Protein AF-A0A1V8RS82-F1 (afdb_monomer_lite)

Secondary structure (DSSP, 8-state):
--HHHHHHHHHHHT--HHHHHHHHTS-HHHHHHHHHTSSPPPHHHHHHHHHHHHHHHHS-------PPP--------------------PPP--------SS---PPP------------------------

Organism: NCBI:txid1873176

Foldseek 3Di:
DALVVVVVLCVLVVHDLVRLCVVVVHDSVVSVCCNVVVDPDDPVSVVVSVVVSVVSVVDDDPPPPDPDPDDCPPPPPPDDDPPPDPPPPDDDDPDDPDDDPDDDDDDDDDDDDDDDDDDDDDDDDDDDDDDD

pLDDT: mean 71.81, std 22.38, range [37.59, 97.56]

Sequence (132 aa):
MIPGRLRECLKILRWSATDLAEQLGCPEIDVTAWLDGRTRAPIAITAWLEALVKAHRALPPPSLSKPEPARDIRPIKLTDVDIATPAIRRPGLDSITAQFPYPHRAPNAAGARPTLIPGQRKGASSHATHPL

Radius of gyration: 33.46 Å; chains: 1; bounding box: 60×75×85 Å

Structure (mmCIF, N/CA/C/O backbone):
data_AF-A0A1V8RS82-F1
#
_entry.id   AF-A0A1V8RS82-F1
#
loop_
_atom_site.group_PDB
_atom_site.id
_atom_site.type_symbol
_atom_site.label_atom_id
_atom_site.label_alt_id
_atom_site.label_comp_id
_atom_site.label_asym_id
_atom_site.label_entity_id
_atom_site.label_seq_id
_atom_site.pdbx_PDB_ins_code
_atom_site.Cartn_x
_atom_site.Cartn_y
_atom_site.Cartn_z
_atom_site.occupancy
_atom_site.B_iso_or_equiv
_atom_site.auth_seq_id
_atom_site.auth_comp_id
_atom_site.auth_asym_id
_atom_site.auth_atom_id
_atom_site.pdbx_PDB_model_num
ATOM 1 N N . MET A 1 1 ? -4.316 -9.557 -2.650 1.00 86.56 1 MET A N 1
ATOM 2 C CA . MET A 1 1 ? -2.934 -9.613 -2.138 1.00 86.56 1 MET A CA 1
ATOM 3 C C . MET A 1 1 ? -2.947 -10.066 -0.679 1.00 86.56 1 MET A C 1
ATOM 5 O O . MET A 1 1 ? -3.897 -9.726 0.016 1.00 86.56 1 MET A O 1
ATOM 9 N N . ILE A 1 2 ? -1.960 -10.856 -0.237 1.00 92.25 2 ILE A N 1
ATOM 10 C CA . ILE A 1 2 ? -1.822 -11.283 1.171 1.00 92.25 2 ILE A CA 1
ATOM 11 C C . ILE A 1 2 ? -1.142 -10.191 2.024 1.00 92.25 2 ILE A C 1
ATOM 13 O O . ILE A 1 2 ? -0.356 -9.415 1.473 1.00 92.25 2 ILE A O 1
ATOM 17 N N . PRO A 1 3 ? -1.360 -10.148 3.353 1.00 93.69 3 PRO A N 1
ATOM 18 C CA . PRO A 1 3 ? -0.795 -9.114 4.234 1.00 93.69 3 PRO A CA 1
ATOM 19 C C . PRO A 1 3 ? 0.736 -9.039 4.186 1.00 93.69 3 PRO A C 1
ATOM 21 O O . PRO A 1 3 ? 1.318 -7.958 4.157 1.00 93.69 3 PRO A O 1
ATOM 24 N N . GLY A 1 4 ? 1.407 -10.193 4.092 1.00 94.75 4 GLY A N 1
ATOM 25 C CA . GLY A 1 4 ? 2.865 -10.255 3.953 1.00 94.75 4 GLY A CA 1
ATOM 26 C C . GLY A 1 4 ? 3.382 -9.509 2.722 1.00 94.75 4 GLY A C 1
ATOM 27 O O . GLY A 1 4 ? 4.349 -8.758 2.821 1.00 94.75 4 GLY A O 1
ATOM 28 N N . ARG A 1 5 ? 2.686 -9.647 1.590 1.00 95.38 5 ARG A N 1
ATOM 29 C CA . ARG A 1 5 ? 3.031 -8.966 0.341 1.00 95.38 5 ARG A CA 1
ATOM 30 C C . ARG A 1 5 ? 2.730 -7.469 0.405 1.00 95.38 5 ARG A C 1
ATOM 32 O O . ARG A 1 5 ? 3.529 -6.678 -0.080 1.00 95.38 5 ARG A O 1
ATOM 39 N N . LEU A 1 6 ? 1.636 -7.077 1.059 1.00 94.88 6 LEU A N 1
ATOM 40 C CA . LEU A 1 6 ? 1.313 -5.666 1.297 1.00 94.88 6 LEU A CA 1
ATOM 41 C C . LEU A 1 6 ? 2.433 -4.964 2.083 1.00 94.88 6 LEU A C 1
ATOM 43 O O . LEU A 1 6 ? 2.908 -3.908 1.672 1.00 94.88 6 LEU A O 1
ATOM 47 N N . ARG A 1 7 ? 2.918 -5.596 3.160 1.00 96.38 7 ARG A N 1
ATOM 48 C CA . ARG A 1 7 ? 4.052 -5.088 3.951 1.00 96.38 7 ARG A CA 1
ATOM 49 C C . ARG A 1 7 ? 5.332 -4.976 3.125 1.00 96.38 7 ARG A C 1
ATOM 51 O O . ARG A 1 7 ? 6.086 -4.025 3.292 1.00 96.38 7 ARG A O 1
ATOM 58 N N . GLU A 1 8 ? 5.593 -5.931 2.237 1.00 96.94 8 GLU A N 1
ATOM 59 C CA . GLU A 1 8 ? 6.743 -5.878 1.329 1.00 96.94 8 GLU A CA 1
ATOM 60 C C . GLU A 1 8 ? 6.649 -4.695 0.353 1.00 96.94 8 GLU A C 1
ATOM 62 O O . GLU A 1 8 ? 7.627 -3.970 0.181 1.00 96.94 8 GLU A O 1
ATOM 67 N N . CYS A 1 9 ? 5.472 -4.453 -0.234 1.00 96.25 9 CYS A N 1
ATOM 68 C CA . CYS A 1 9 ? 5.239 -3.301 -1.104 1.00 96.25 9 CYS A CA 1
ATOM 69 C C . CYS A 1 9 ? 5.533 -1.980 -0.382 1.00 96.25 9 CYS A C 1
ATOM 71 O O . CYS A 1 9 ? 6.269 -1.151 -0.914 1.00 96.25 9 CYS A O 1
ATOM 73 N N . LEU A 1 10 ? 5.036 -1.816 0.848 1.00 96.56 10 LEU A N 1
ATOM 74 C CA . LEU A 1 10 ? 5.293 -0.614 1.645 1.00 96.56 10 LEU A CA 1
ATOM 75 C C . LEU A 1 10 ? 6.773 -0.445 1.995 1.00 96.56 10 LEU A C 1
ATOM 77 O O . LEU A 1 10 ? 7.303 0.656 1.876 1.00 96.56 10 LEU A O 1
ATOM 81 N N . LYS A 1 11 ? 7.481 -1.533 2.320 1.00 97.00 11 LYS A N 1
ATOM 82 C CA . LYS A 1 11 ? 8.935 -1.491 2.551 1.00 97.00 11 LYS A CA 1
ATOM 83 C C . LYS A 1 11 ? 9.709 -0.997 1.329 1.00 97.00 11 LYS A C 1
ATOM 85 O O . LYS A 1 11 ? 10.634 -0.209 1.490 1.00 97.00 11 LYS A O 1
ATOM 90 N N . ILE A 1 12 ? 9.337 -1.437 0.124 1.00 95.94 12 ILE A N 1
ATOM 91 C CA . ILE A 1 12 ? 9.992 -0.997 -1.121 1.00 95.94 12 ILE A CA 1
ATOM 92 C C . ILE A 1 12 ? 9.763 0.497 -1.357 1.00 95.94 12 ILE A C 1
ATOM 94 O O . ILE A 1 12 ? 10.696 1.201 -1.729 1.00 95.94 12 ILE A O 1
ATOM 98 N N . LEU A 1 13 ? 8.542 0.970 -1.107 1.00 95.25 13 LEU A N 1
ATOM 99 C CA . LEU A 1 13 ? 8.181 2.385 -1.223 1.00 95.25 13 LEU A CA 1
ATOM 100 C C . LEU A 1 13 ? 8.700 3.235 -0.051 1.00 95.25 13 LEU A C 1
ATOM 102 O O . LEU A 1 13 ? 8.622 4.458 -0.106 1.00 95.25 13 LEU A O 1
ATOM 106 N N . ARG A 1 14 ? 9.251 2.596 0.992 1.00 95.62 14 ARG A N 1
ATOM 107 C CA . ARG A 1 14 ? 9.661 3.212 2.265 1.00 95.62 14 ARG A CA 1
ATOM 108 C C . ARG A 1 14 ? 8.513 3.937 2.977 1.00 95.62 14 ARG A C 1
ATOM 110 O O . ARG A 1 14 ? 8.748 4.926 3.660 1.00 95.62 14 ARG A O 1
ATOM 117 N N . TRP A 1 15 ? 7.296 3.430 2.815 1.00 97.00 15 TRP A N 1
ATOM 118 C CA . TRP A 1 15 ? 6.085 3.966 3.433 1.00 97.00 15 TRP A CA 1
ATOM 119 C C . TRP A 1 15 ? 5.739 3.220 4.723 1.00 97.00 15 TRP A C 1
ATOM 121 O O . TRP A 1 15 ? 5.942 2.006 4.840 1.00 97.00 15 TRP A O 1
ATOM 131 N N . SER A 1 16 ? 5.189 3.957 5.681 1.00 96.56 16 SER A N 1
ATOM 132 C CA . SER A 1 16 ? 4.545 3.461 6.896 1.00 96.56 16 SER A CA 1
ATOM 133 C C . SER A 1 16 ? 3.042 3.212 6.678 1.00 96.56 16 SER A C 1
ATOM 135 O O . SER A 1 16 ? 2.495 3.470 5.604 1.00 96.56 16 SER A O 1
ATOM 137 N N . ALA A 1 17 ? 2.359 2.667 7.693 1.00 95.31 17 ALA A N 1
ATOM 138 C CA . ALA A 1 17 ? 0.903 2.496 7.659 1.00 95.31 17 ALA A CA 1
ATOM 139 C C . ALA A 1 17 ? 0.178 3.851 7.607 1.00 95.31 17 ALA A C 1
ATOM 141 O O . ALA A 1 17 ? -0.789 3.991 6.860 1.00 95.31 17 ALA A O 1
ATOM 142 N N . THR A 1 18 ? 0.690 4.839 8.344 1.00 97.19 18 THR A N 1
ATOM 143 C CA . THR A 1 18 ? 0.191 6.215 8.359 1.00 97.19 18 THR A CA 1
ATOM 144 C C . THR A 1 18 ? 0.327 6.866 6.983 1.00 97.19 18 THR A C 1
ATOM 146 O O . THR A 1 18 ? -0.662 7.374 6.470 1.00 97.19 18 THR A O 1
ATOM 149 N N . ASP A 1 19 ? 1.482 6.739 6.317 1.00 97.38 19 ASP A N 1
ATOM 150 C CA . ASP A 1 19 ? 1.681 7.300 4.965 1.00 97.38 19 ASP A CA 1
ATOM 151 C C . ASP A 1 19 ? 0.679 6.721 3.954 1.00 97.38 19 ASP A C 1
ATOM 153 O O . ASP A 1 19 ? 0.131 7.429 3.110 1.00 97.38 19 ASP A O 1
ATOM 157 N N . LEU A 1 20 ? 0.409 5.411 4.040 1.00 96.56 20 LEU A N 1
ATOM 158 C CA . LEU A 1 20 ? -0.587 4.777 3.180 1.00 96.56 20 LEU A CA 1
ATOM 159 C C . LEU A 1 20 ? -2.004 5.278 3.498 1.00 96.56 20 LEU A C 1
ATOM 161 O O . LEU A 1 20 ? -2.791 5.490 2.578 1.00 96.56 20 LEU A O 1
ATOM 165 N N . ALA A 1 21 ? -2.331 5.450 4.778 1.00 97.38 21 ALA A N 1
ATOM 166 C CA . ALA A 1 21 ? -3.627 5.954 5.220 1.00 97.38 21 ALA A CA 1
ATOM 167 C C . ALA A 1 21 ? -3.865 7.389 4.725 1.00 97.38 21 ALA A C 1
ATOM 169 O O . ALA A 1 21 ? -4.916 7.676 4.151 1.00 97.38 21 ALA A O 1
ATOM 170 N N . GLU A 1 22 ? -2.856 8.253 4.849 1.00 97.56 22 GLU A N 1
ATOM 171 C CA . GLU A 1 22 ? -2.871 9.618 4.322 1.00 97.56 22 GLU A CA 1
ATOM 172 C C . GLU A 1 22 ? -3.059 9.634 2.804 1.00 97.56 22 GLU A C 1
ATOM 174 O O . GLU A 1 22 ? -3.936 10.333 2.295 1.00 97.56 22 GLU A O 1
ATOM 179 N N . GLN A 1 23 ? -2.311 8.804 2.073 1.00 96.88 23 GLN A N 1
ATOM 180 C CA . GLN A 1 23 ? -2.387 8.753 0.613 1.00 96.88 23 GLN A CA 1
ATOM 181 C C . GLN A 1 23 ? -3.740 8.238 0.094 1.00 96.88 23 GLN A C 1
ATOM 183 O O . GLN A 1 23 ? -4.159 8.588 -1.011 1.00 96.88 23 GLN A O 1
ATOM 188 N N . LEU A 1 24 ? -4.421 7.396 0.872 1.00 95.31 24 LEU A N 1
ATOM 189 C CA . LEU A 1 24 ? -5.755 6.882 0.558 1.00 95.31 24 LEU A CA 1
ATOM 190 C C . LEU A 1 24 ? -6.886 7.769 1.100 1.00 95.31 24 LEU A C 1
ATOM 192 O O . LEU A 1 24 ? -8.041 7.556 0.730 1.00 95.31 24 LEU A O 1
ATOM 196 N N . GLY A 1 25 ? -6.577 8.728 1.978 1.00 95.94 25 GLY A N 1
ATOM 197 C CA . GLY A 1 25 ? -7.574 9.510 2.706 1.00 95.94 25 GLY A CA 1
ATOM 198 C C . GLY A 1 25 ? -8.468 8.648 3.604 1.00 95.94 25 GLY A C 1
ATOM 199 O O . GLY A 1 25 ? -9.641 8.974 3.785 1.00 95.94 25 GLY A O 1
ATOM 200 N N . CYS A 1 26 ? -7.949 7.530 4.124 1.00 94.69 26 CYS A N 1
ATOM 201 C CA . CYS A 1 26 ? -8.694 6.601 4.973 1.00 94.69 26 CYS A CA 1
ATOM 202 C C . CYS A 1 26 ? -8.106 6.532 6.393 1.00 94.69 26 CYS A C 1
ATOM 204 O O . CYS A 1 26 ? -6.948 6.889 6.604 1.00 94.69 26 CYS A O 1
ATOM 206 N N . PRO A 1 27 ? -8.871 6.050 7.385 1.00 96.62 27 PRO A N 1
ATOM 207 C CA . PRO A 1 27 ? -8.356 5.835 8.733 1.00 96.62 27 PRO A CA 1
ATOM 208 C C . PRO A 1 27 ? -7.175 4.851 8.766 1.00 96.62 27 PRO A C 1
ATOM 210 O O . PRO A 1 27 ? -7.206 3.798 8.126 1.00 96.62 27 PRO A O 1
ATOM 213 N N . GLU A 1 28 ? -6.161 5.132 9.590 1.00 96.75 28 GLU A N 1
ATOM 214 C CA . GLU A 1 28 ? -5.008 4.232 9.778 1.00 96.75 28 GLU A CA 1
ATOM 215 C C . GLU A 1 28 ? -5.420 2.858 10.343 1.00 96.75 28 GLU A C 1
ATOM 217 O O . GLU A 1 28 ? -4.793 1.836 10.052 1.00 96.75 28 GLU A O 1
ATOM 222 N N . ILE A 1 29 ? -6.519 2.799 11.101 1.00 97.06 29 ILE A N 1
ATOM 223 C CA . ILE A 1 29 ? -7.048 1.541 11.644 1.00 97.06 29 ILE A CA 1
ATOM 224 C C . ILE A 1 29 ? -7.441 0.538 10.545 1.00 97.06 29 ILE A C 1
ATOM 226 O O . ILE A 1 29 ? -7.246 -0.666 10.711 1.00 97.06 29 ILE A O 1
ATOM 230 N N . ASP A 1 30 ? -7.914 1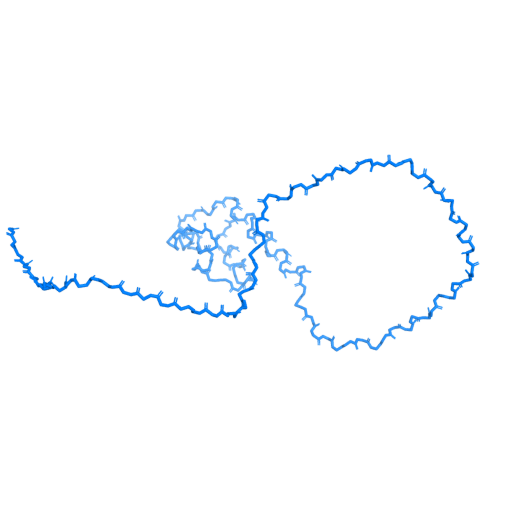.016 9.393 1.00 96.31 30 ASP A N 1
ATOM 231 C CA . ASP A 1 30 ? -8.274 0.146 8.271 1.00 96.31 30 ASP A CA 1
ATOM 232 C C . ASP A 1 30 ? -7.019 -0.418 7.604 1.00 96.31 30 ASP A C 1
ATOM 234 O O . ASP A 1 30 ? -6.924 -1.616 7.319 1.00 96.31 30 ASP A O 1
ATOM 238 N N . VAL A 1 31 ? -6.008 0.436 7.428 1.00 96.56 31 VAL A N 1
ATOM 239 C CA . VAL A 1 31 ? -4.711 0.048 6.871 1.00 96.56 31 VAL A CA 1
ATOM 240 C C . VAL A 1 31 ? -4.009 -0.965 7.771 1.00 96.56 31 VAL A C 1
ATOM 242 O O . VAL A 1 31 ? -3.528 -1.993 7.291 1.00 96.56 31 VAL A O 1
ATOM 245 N N . THR A 1 32 ? -3.977 -0.725 9.080 1.00 96.75 32 THR A N 1
ATOM 246 C CA . THR A 1 32 ? -3.377 -1.657 10.046 1.00 96.75 32 THR A CA 1
ATOM 247 C C . THR A 1 32 ? -4.125 -2.987 10.083 1.00 96.75 32 THR A C 1
ATOM 249 O O . THR A 1 32 ? -3.483 -4.037 10.076 1.00 96.75 32 THR A O 1
ATOM 252 N N . ALA A 1 33 ? -5.459 -2.991 9.986 1.00 96.94 33 ALA A N 1
ATOM 253 C CA . ALA A 1 33 ? -6.235 -4.224 9.857 1.00 96.94 33 ALA A CA 1
ATOM 254 C C . ALA A 1 33 ? -5.868 -5.027 8.594 1.00 96.94 33 ALA A C 1
ATOM 256 O O . ALA A 1 33 ? -5.820 -6.262 8.646 1.00 96.94 33 ALA A O 1
ATOM 257 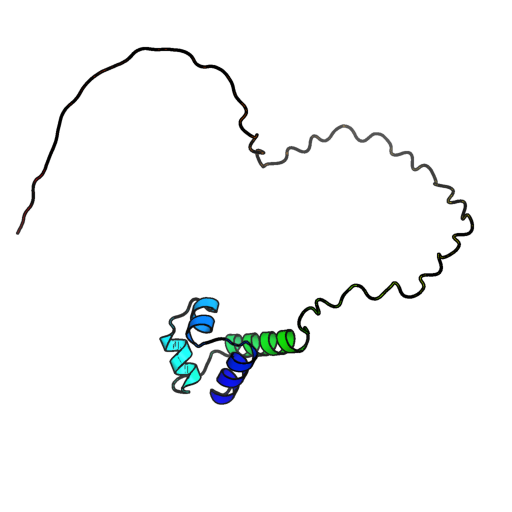N N . TRP A 1 34 ? -5.563 -4.359 7.474 1.00 96.56 34 TRP A N 1
ATOM 258 C CA . TRP A 1 34 ? -5.057 -5.021 6.265 1.00 96.56 34 TRP A CA 1
ATOM 259 C C . TRP A 1 34 ? -3.645 -5.576 6.436 1.00 96.56 34 TRP A C 1
ATOM 261 O O . TRP A 1 34 ? -3.354 -6.680 5.967 1.00 96.56 34 TRP A O 1
ATOM 271 N N . LEU A 1 35 ? -2.764 -4.824 7.100 1.00 95.44 35 LEU A N 1
ATOM 272 C CA . LEU A 1 35 ? -1.377 -5.222 7.344 1.00 95.44 35 LEU A CA 1
ATOM 273 C C . LEU A 1 35 ? -1.275 -6.379 8.335 1.00 95.44 35 LEU A C 1
ATOM 275 O O . LEU A 1 35 ? -0.422 -7.243 8.146 1.00 95.44 35 LEU A O 1
ATOM 279 N N . ASP A 1 36 ? -2.151 -6.437 9.331 1.00 96.00 36 ASP A N 1
ATOM 280 C CA . ASP A 1 36 ? -2.243 -7.537 10.294 1.00 96.00 36 ASP A CA 1
ATOM 281 C C . ASP A 1 36 ? -2.964 -8.761 9.718 1.00 96.00 36 ASP A C 1
ATOM 283 O O . ASP A 1 36 ? -2.875 -9.856 10.268 1.00 96.00 36 ASP A O 1
ATOM 287 N N . GLY A 1 37 ? -3.669 -8.597 8.596 1.00 94.88 37 GLY A N 1
ATOM 288 C CA . GLY A 1 37 ? -4.473 -9.653 7.989 1.00 94.88 37 GLY A CA 1
ATOM 289 C C . GLY A 1 37 ? -5.804 -9.916 8.681 1.00 94.88 37 GLY A C 1
ATOM 290 O O . GLY A 1 37 ? -6.433 -10.930 8.390 1.00 94.88 37 GLY A O 1
ATOM 291 N N . ARG A 1 38 ? -6.248 -9.007 9.556 1.00 95.81 38 ARG A N 1
ATOM 292 C CA . ARG A 1 38 ? -7.583 -9.051 10.174 1.00 95.81 38 ARG A CA 1
ATOM 293 C C . ARG A 1 38 ? -8.675 -8.803 9.136 1.00 95.81 38 ARG A C 1
ATOM 295 O O . ARG A 1 38 ? -9.727 -9.430 9.187 1.00 95.81 38 ARG A O 1
ATOM 302 N N . THR A 1 39 ? -8.384 -7.938 8.165 1.00 95.62 39 THR A N 1
ATOM 303 C CA . THR A 1 39 ? -9.279 -7.612 7.052 1.00 95.62 39 THR A CA 1
ATOM 304 C C . THR A 1 39 ? -8.527 -7.734 5.732 1.00 95.62 39 THR A C 1
ATOM 306 O O . THR A 1 39 ? -7.328 -7.475 5.647 1.00 95.62 39 THR A O 1
ATOM 309 N N . ARG A 1 40 ? -9.220 -8.121 4.660 1.00 93.69 40 ARG A N 1
ATOM 310 C CA . ARG A 1 40 ? -8.622 -8.167 3.323 1.00 93.69 40 ARG A CA 1
ATOM 311 C C . ARG A 1 40 ? -8.594 -6.768 2.703 1.00 93.69 40 ARG A C 1
ATOM 313 O O . ARG A 1 40 ? -9.631 -6.120 2.611 1.00 93.69 40 ARG A O 1
ATOM 320 N N . ALA A 1 41 ? -7.430 -6.349 2.208 1.00 93.56 41 ALA A N 1
ATOM 321 C CA . ALA A 1 41 ? -7.302 -5.097 1.465 1.00 93.56 41 ALA A CA 1
ATOM 322 C C . ALA A 1 41 ? -8.138 -5.120 0.163 1.00 93.56 41 ALA A C 1
ATOM 324 O O . ALA A 1 41 ? -8.098 -6.127 -0.563 1.00 93.56 41 ALA A O 1
ATOM 325 N N . PRO A 1 42 ? -8.846 -4.024 -0.171 1.00 95.56 42 PRO A N 1
ATOM 326 C CA . PRO A 1 42 ? -9.565 -3.876 -1.433 1.00 95.56 42 PRO A CA 1
ATOM 327 C C . PRO A 1 42 ? -8.673 -4.119 -2.654 1.00 95.56 42 PRO A C 1
ATOM 329 O O . PRO A 1 42 ? -7.531 -3.660 -2.714 1.00 95.56 42 PRO A O 1
ATOM 332 N N . ILE A 1 43 ? -9.204 -4.814 -3.665 1.00 95.56 43 ILE A N 1
ATOM 333 C CA . ILE A 1 43 ? -8.403 -5.249 -4.818 1.00 95.56 43 ILE A CA 1
ATOM 334 C C . ILE A 1 43 ? -7.782 -4.077 -5.588 1.00 95.56 43 ILE A C 1
ATOM 336 O O . ILE A 1 43 ? -6.611 -4.154 -5.958 1.00 95.56 43 ILE A O 1
ATOM 340 N N . ALA A 1 44 ? -8.520 -2.974 -5.743 1.00 95.94 44 ALA A N 1
ATOM 341 C CA . ALA A 1 44 ? -8.046 -1.766 -6.413 1.00 95.94 44 ALA A CA 1
ATOM 342 C C . ALA A 1 44 ? -6.803 -1.174 -5.727 1.00 95.94 44 ALA A C 1
ATOM 344 O O . ALA A 1 44 ? -5.817 -0.882 -6.398 1.00 95.94 44 ALA A O 1
ATOM 345 N N . ILE A 1 45 ? -6.807 -1.093 -4.391 1.00 96.06 45 ILE A N 1
ATOM 346 C CA . ILE A 1 45 ? -5.672 -0.590 -3.599 1.00 96.06 45 ILE A CA 1
ATOM 347 C C . ILE A 1 45 ? -4.463 -1.508 -3.772 1.00 96.06 45 ILE A C 1
ATOM 349 O O . ILE A 1 45 ? -3.343 -1.044 -3.974 1.00 96.06 45 ILE A O 1
ATOM 353 N N . THR A 1 46 ? -4.685 -2.825 -3.749 1.00 96.25 46 THR A N 1
ATOM 354 C CA . THR A 1 46 ? -3.589 -3.784 -3.925 1.00 96.25 46 THR A CA 1
ATOM 355 C C . THR A 1 46 ? -2.966 -3.714 -5.320 1.00 96.25 46 THR A C 1
ATOM 357 O O . THR A 1 46 ? -1.744 -3.734 -5.434 1.00 96.25 46 THR A O 1
ATOM 360 N N . ALA A 1 47 ? -3.782 -3.562 -6.368 1.00 96.94 47 ALA A N 1
ATOM 361 C CA . ALA A 1 47 ? -3.305 -3.414 -7.741 1.00 96.94 47 ALA A CA 1
ATOM 362 C C . ALA A 1 47 ? -2.541 -2.096 -7.939 1.00 96.94 47 ALA A C 1
ATOM 364 O O . ALA A 1 47 ? -1.489 -2.070 -8.579 1.00 96.94 47 ALA A O 1
ATOM 365 N N . TRP A 1 48 ? -3.039 -1.011 -7.344 1.00 97.44 48 TRP A N 1
ATOM 366 C CA . TRP A 1 48 ? -2.385 0.292 -7.375 1.00 97.44 48 TRP A CA 1
ATOM 367 C C . TRP A 1 48 ? -1.018 0.276 -6.671 1.00 97.44 48 TRP A C 1
ATOM 369 O O . TRP A 1 48 ? -0.030 0.723 -7.254 1.00 97.44 48 TRP A O 1
ATOM 379 N N . LEU A 1 49 ? -0.913 -0.325 -5.481 1.00 96.62 49 LEU A N 1
ATOM 380 C CA . LEU A 1 49 ? 0.371 -0.476 -4.783 1.00 96.62 49 LEU A CA 1
ATOM 381 C C . LEU A 1 49 ? 1.381 -1.313 -5.575 1.00 96.62 49 LEU A C 1
ATOM 383 O O . LEU A 1 49 ? 2.565 -0.977 -5.621 1.00 96.62 49 LEU A O 1
ATOM 387 N N . GLU A 1 50 ? 0.941 -2.384 -6.235 1.00 96.88 50 GLU A N 1
ATOM 388 C CA . GLU A 1 50 ? 1.824 -3.168 -7.102 1.00 96.88 50 GLU A CA 1
ATOM 389 C C . GLU A 1 50 ? 2.331 -2.361 -8.301 1.00 96.88 50 GLU A C 1
ATOM 391 O O . GLU A 1 50 ? 3.502 -2.483 -8.669 1.00 96.88 50 GLU A O 1
ATOM 396 N N . ALA A 1 51 ? 1.480 -1.526 -8.902 1.00 96.94 51 ALA A N 1
ATOM 397 C CA . ALA A 1 51 ? 1.878 -0.638 -9.989 1.00 96.94 51 ALA A CA 1
ATOM 398 C C . ALA A 1 51 ? 2.909 0.402 -9.523 1.00 96.94 51 ALA A C 1
ATOM 400 O O . ALA A 1 51 ? 3.917 0.600 -10.202 1.00 96.94 51 ALA A O 1
ATOM 401 N N . LEU A 1 52 ? 2.720 0.992 -8.337 1.00 96.12 52 LEU A N 1
ATOM 402 C CA . LEU A 1 52 ? 3.693 1.912 -7.738 1.00 96.12 52 LEU A CA 1
ATOM 403 C C . LEU A 1 52 ? 5.042 1.239 -7.489 1.00 96.12 52 LEU A C 1
ATOM 405 O O . LEU A 1 52 ? 6.079 1.783 -7.855 1.00 96.12 52 LEU A O 1
ATOM 409 N N . VAL A 1 53 ? 5.044 0.030 -6.927 1.00 96.38 53 VAL A N 1
ATOM 410 C CA . VAL A 1 53 ? 6.281 -0.734 -6.704 1.00 96.38 53 VAL A CA 1
ATOM 411 C C . VAL A 1 53 ? 6.988 -1.050 -8.022 1.00 96.38 53 VAL A C 1
ATOM 413 O O . VAL A 1 53 ? 8.214 -0.960 -8.098 1.00 96.38 53 VAL A O 1
ATOM 416 N N . LYS A 1 54 ? 6.242 -1.405 -9.074 1.00 95.69 54 LYS A N 1
ATOM 417 C CA . LYS A 1 54 ? 6.807 -1.628 -10.414 1.00 95.69 54 LYS A CA 1
ATOM 418 C C . LYS A 1 54 ? 7.440 -0.351 -10.969 1.00 95.69 54 LYS A C 1
ATOM 420 O O . LYS A 1 54 ? 8.573 -0.408 -11.437 1.00 95.69 54 LYS A O 1
ATOM 425 N N . ALA A 1 55 ? 6.756 0.787 -10.864 1.00 95.06 55 ALA A N 1
ATOM 426 C CA . ALA A 1 55 ? 7.279 2.077 -11.306 1.00 95.06 55 ALA A CA 1
ATOM 427 C C . ALA A 1 55 ? 8.532 2.495 -10.516 1.00 95.06 55 ALA A C 1
ATOM 429 O O . ALA A 1 55 ? 9.542 2.849 -11.115 1.00 95.06 55 ALA A O 1
ATOM 430 N N . HIS A 1 56 ? 8.512 2.358 -9.187 1.00 92.81 56 HIS A N 1
ATOM 431 C CA . HIS A 1 56 ? 9.652 2.661 -8.317 1.00 92.81 56 HIS A CA 1
ATOM 432 C C . HIS A 1 56 ? 10.889 1.816 -8.658 1.00 92.81 56 HIS A C 1
ATOM 434 O O . HIS A 1 56 ? 12.015 2.285 -8.560 1.00 92.81 56 HIS A O 1
ATOM 440 N N . ARG A 1 57 ? 10.702 0.557 -9.071 1.00 91.00 57 ARG A N 1
ATOM 441 C CA . ARG A 1 57 ? 11.809 -0.306 -9.520 1.00 91.00 57 ARG A CA 1
ATOM 442 C C . ARG A 1 57 ? 12.319 0.050 -10.917 1.00 91.00 57 ARG A C 1
ATOM 444 O O . ARG A 1 57 ? 13.491 -0.174 -11.195 1.00 91.00 57 ARG A O 1
ATOM 451 N N . ALA A 1 58 ? 11.450 0.554 -11.788 1.00 93.19 58 ALA A N 1
ATOM 452 C CA . ALA A 1 58 ? 11.803 0.933 -13.154 1.00 93.19 58 ALA A CA 1
ATOM 453 C C . ALA A 1 58 ? 12.525 2.287 -13.233 1.00 93.19 58 ALA A C 1
ATOM 455 O O . ALA A 1 58 ? 13.236 2.540 -14.202 1.00 93.19 58 ALA A O 1
ATOM 456 N N . LEU A 1 59 ? 12.343 3.149 -12.231 1.00 87.75 59 LEU A N 1
ATOM 457 C CA . LEU A 1 59 ? 12.945 4.475 -12.165 1.00 87.75 59 LEU A CA 1
ATOM 458 C C . LEU A 1 59 ? 14.163 4.441 -11.230 1.00 87.75 59 LEU A C 1
ATOM 460 O O . LEU A 1 59 ? 13.994 4.538 -10.013 1.00 87.75 59 LEU A O 1
ATOM 464 N N . PRO A 1 60 ? 15.393 4.288 -11.758 1.00 76.62 60 PRO A N 1
ATOM 465 C CA . PRO A 1 60 ? 16.580 4.422 -10.929 1.00 76.62 60 PRO A CA 1
ATOM 466 C C . PRO A 1 60 ? 16.636 5.835 -10.324 1.00 76.62 60 PRO A C 1
ATOM 468 O O . PRO A 1 60 ? 16.155 6.789 -10.947 1.00 76.62 60 PRO A O 1
ATOM 471 N N . PRO A 1 61 ? 17.231 5.999 -9.127 1.00 78.69 61 PRO A N 1
ATOM 472 C CA . PRO A 1 61 ? 17.465 7.317 -8.557 1.00 78.69 61 PRO A CA 1
ATOM 473 C C . PRO A 1 61 ? 18.189 8.199 -9.580 1.00 78.69 61 PRO A C 1
ATOM 475 O O . PRO A 1 61 ? 19.116 7.702 -10.228 1.00 78.69 61 PRO A O 1
ATOM 478 N N . PRO A 1 62 ? 17.805 9.479 -9.741 1.00 80.62 62 PRO A N 1
ATOM 479 C CA . PRO A 1 62 ? 18.514 10.375 -10.636 1.00 80.62 62 PRO A CA 1
ATOM 480 C C . PRO A 1 62 ? 19.962 10.459 -10.162 1.00 80.62 62 PRO A C 1
ATOM 482 O O . PRO A 1 62 ? 20.265 11.008 -9.101 1.00 80.62 62 PRO A O 1
ATOM 485 N N . SER A 1 63 ? 20.868 9.863 -10.929 1.00 69.12 63 SER A N 1
ATOM 486 C CA . SER A 1 63 ? 22.287 10.013 -10.691 1.00 69.12 63 SER A CA 1
ATOM 487 C C . SER A 1 63 ? 22.621 11.479 -10.936 1.00 69.12 63 SER A C 1
ATOM 489 O O . SER A 1 63 ? 22.514 11.967 -12.058 1.00 69.12 63 SER A O 1
ATOM 491 N N . LEU A 1 64 ? 23.082 12.182 -9.897 1.00 66.81 64 LEU A N 1
ATOM 492 C CA . LEU A 1 64 ? 23.801 13.457 -10.031 1.00 66.81 64 LEU A CA 1
ATOM 493 C C . LEU A 1 64 ? 25.187 13.217 -10.660 1.00 66.81 64 LEU A C 1
ATOM 495 O O . LEU A 1 64 ? 26.197 13.775 -10.233 1.00 66.81 64 LEU A O 1
ATOM 499 N N . SER A 1 65 ? 25.259 12.313 -11.639 1.00 55.97 65 SER A N 1
ATOM 500 C CA . SER A 1 65 ? 26.438 12.060 -12.439 1.00 55.97 65 SER A CA 1
ATOM 501 C C . SER A 1 65 ? 26.770 13.363 -13.145 1.00 55.97 65 SER A C 1
ATOM 503 O O . SER A 1 65 ? 26.030 13.823 -14.015 1.00 55.97 65 SER A O 1
ATOM 505 N N . LYS A 1 66 ? 27.880 13.957 -12.697 1.00 58.38 66 LYS A N 1
ATOM 506 C CA . LYS A 1 66 ? 28.660 14.998 -13.367 1.00 58.38 66 LYS A CA 1
ATOM 507 C C . LYS A 1 66 ? 28.517 14.823 -14.886 1.00 58.38 66 LYS A C 1
ATOM 509 O O . LYS A 1 66 ? 28.660 13.680 -15.326 1.00 58.38 66 LYS A O 1
ATOM 514 N N . PRO A 1 67 ? 28.214 15.888 -15.655 1.00 51.56 67 PRO A N 1
ATOM 515 C CA . PRO A 1 67 ? 27.996 15.771 -17.091 1.00 51.56 67 PRO A CA 1
ATOM 516 C C . PRO A 1 67 ? 29.129 14.942 -17.691 1.00 51.56 67 PRO A C 1
ATOM 518 O O . PRO A 1 67 ? 30.302 15.288 -17.534 1.00 51.56 67 PRO A O 1
ATOM 521 N N . GLU A 1 68 ? 28.767 13.800 -18.279 1.00 56.28 68 GLU A N 1
ATOM 522 C CA . GLU A 1 68 ? 29.676 12.998 -19.092 1.00 56.28 68 GLU A CA 1
ATOM 523 C C . GLU A 1 68 ? 30.292 13.982 -20.101 1.00 56.28 68 GLU A C 1
ATOM 525 O O . GLU A 1 68 ? 29.525 14.709 -20.748 1.00 56.28 68 GLU A O 1
ATOM 530 N N . PRO A 1 69 ? 31.631 14.128 -20.191 1.00 51.56 69 PRO A N 1
ATOM 531 C CA . PRO A 1 69 ? 32.207 14.999 -21.201 1.00 51.56 69 PRO A CA 1
ATOM 532 C C . PRO A 1 69 ? 31.681 14.498 -22.536 1.00 51.56 69 PRO A C 1
ATOM 534 O O . PRO A 1 69 ? 31.791 13.308 -22.831 1.00 51.56 69 PRO A O 1
ATOM 537 N N . ALA A 1 70 ? 31.016 15.414 -23.243 1.00 55.94 70 ALA A N 1
ATOM 538 C CA . ALA A 1 70 ? 30.264 15.175 -24.456 1.00 55.94 70 ALA A CA 1
ATOM 539 C C . ALA A 1 70 ? 30.893 14.040 -25.261 1.00 55.94 70 ALA A C 1
ATOM 541 O O . ALA A 1 70 ? 32.018 14.170 -25.751 1.00 55.94 70 ALA A O 1
ATOM 542 N N . ARG A 1 71 ? 30.161 12.925 -25.398 1.00 56.31 71 ARG A N 1
ATOM 543 C CA . ARG A 1 71 ? 30.419 12.001 -26.501 1.00 56.31 71 ARG A CA 1
ATOM 544 C C . ARG A 1 71 ? 30.557 12.867 -27.730 1.00 56.31 71 ARG A C 1
ATOM 546 O O . ARG A 1 71 ? 29.720 13.738 -27.927 1.00 56.31 71 ARG A O 1
ATOM 553 N N . ASP A 1 72 ? 31.639 12.654 -28.453 1.00 55.59 72 ASP A N 1
ATOM 554 C CA . ASP A 1 72 ? 32.082 13.373 -29.635 1.00 55.59 72 ASP A CA 1
ATOM 555 C C . ASP A 1 72 ? 30.910 13.542 -30.629 1.00 55.59 72 ASP A C 1
ATOM 557 O O . ASP A 1 72 ? 30.726 12.747 -31.553 1.00 55.59 72 ASP A O 1
ATOM 561 N N . ILE A 1 73 ? 30.040 14.538 -30.400 1.00 62.22 73 ILE A N 1
ATOM 562 C CA . ILE A 1 73 ? 29.003 14.956 -31.337 1.00 62.22 73 ILE A CA 1
ATOM 563 C C . ILE A 1 73 ? 29.802 15.667 -32.406 1.00 62.22 73 ILE A C 1
ATOM 565 O O . ILE A 1 73 ? 30.004 16.881 -32.359 1.00 62.22 73 ILE A O 1
ATOM 569 N N . ARG A 1 74 ? 30.315 14.890 -33.361 1.00 62.69 74 ARG A N 1
ATOM 570 C CA . ARG A 1 74 ? 30.814 15.467 -34.596 1.00 62.69 74 ARG A CA 1
ATOM 571 C C . ARG A 1 74 ? 29.672 16.314 -35.146 1.00 62.69 74 ARG A C 1
ATOM 573 O O . ARG A 1 74 ? 28.585 15.766 -35.350 1.00 62.69 74 ARG A O 1
ATOM 580 N N . PRO A 1 75 ? 29.868 17.628 -35.340 1.00 58.31 75 PRO A N 1
ATOM 581 C CA . PRO A 1 75 ? 28.833 18.451 -35.924 1.00 58.31 75 PRO A CA 1
ATOM 582 C C . PRO A 1 75 ? 28.491 17.828 -37.272 1.00 58.31 75 PRO A C 1
ATOM 584 O O . PRO A 1 75 ? 29.363 17.645 -38.126 1.00 58.31 75 PRO A O 1
ATOM 587 N N . ILE A 1 76 ? 27.229 17.431 -37.433 1.00 63.28 76 ILE A N 1
ATOM 588 C CA . ILE A 1 76 ? 26.703 17.043 -38.733 1.00 63.28 76 ILE A CA 1
ATOM 589 C C . ILE A 1 76 ? 26.938 18.262 -39.613 1.00 63.28 76 ILE A C 1
ATOM 591 O O . ILE A 1 76 ? 26.372 19.329 -39.375 1.00 63.28 76 ILE A O 1
ATOM 595 N N . LYS A 1 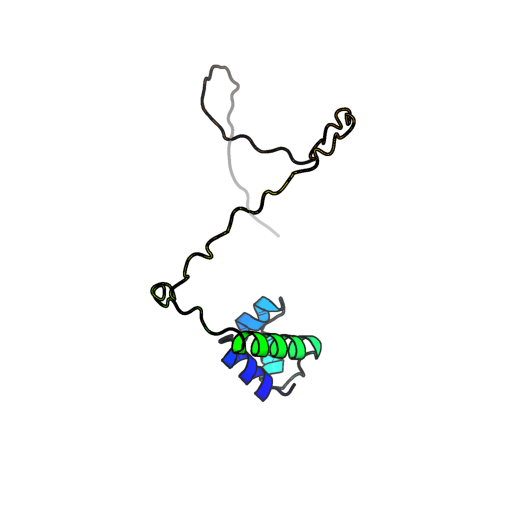77 ? 27.849 18.125 -40.577 1.00 57.94 77 LYS A N 1
ATOM 596 C CA . LYS A 1 77 ? 28.114 19.152 -41.573 1.00 57.94 77 LYS A CA 1
ATOM 597 C C . LYS A 1 77 ? 26.849 19.233 -42.418 1.00 57.94 77 LYS A C 1
ATOM 599 O O . LYS A 1 77 ? 26.669 18.431 -43.333 1.00 57.94 77 LYS A O 1
ATOM 604 N N . LEU A 1 78 ? 25.943 20.129 -42.034 1.00 55.81 78 LEU A N 1
ATOM 605 C CA . LEU A 1 78 ? 24.757 20.453 -42.805 1.00 55.81 78 LEU A CA 1
ATOM 606 C C . LEU A 1 78 ? 25.280 21.062 -44.103 1.00 55.81 78 LEU A C 1
ATOM 608 O O . LEU A 1 78 ? 25.744 22.199 -44.135 1.00 55.81 78 LEU A O 1
ATOM 612 N N . THR A 1 79 ? 25.351 20.233 -45.139 1.00 61.16 79 THR A N 1
ATOM 613 C CA . THR A 1 79 ? 25.520 20.738 -46.492 1.00 61.16 79 THR A CA 1
ATOM 614 C C . THR A 1 79 ? 24.264 21.529 -46.792 1.00 61.16 79 THR A C 1
ATOM 616 O O . THR A 1 79 ? 23.167 21.086 -46.460 1.00 61.16 79 THR A O 1
ATOM 619 N N . ASP A 1 80 ? 24.476 22.738 -47.290 1.00 54.94 80 ASP A N 1
ATOM 620 C CA . ASP A 1 80 ? 23.463 23.740 -47.579 1.00 54.94 80 ASP A CA 1
ATOM 621 C C . ASP A 1 80 ? 22.327 23.103 -48.390 1.00 54.94 80 ASP A C 1
ATOM 623 O O . ASP A 1 80 ? 22.474 22.802 -49.574 1.00 54.94 80 ASP A O 1
ATOM 627 N N . VAL A 1 81 ? 21.227 22.773 -47.711 1.00 61.34 81 VAL A N 1
ATOM 628 C CA . VAL A 1 81 ? 19.991 22.381 -48.376 1.00 61.34 81 VAL A CA 1
ATOM 629 C C . VAL A 1 81 ? 19.250 23.683 -48.573 1.00 61.34 81 VAL A C 1
ATOM 631 O O . VAL A 1 81 ? 18.762 24.271 -47.609 1.00 61.34 81 VAL A O 1
ATOM 634 N N . ASP A 1 82 ? 19.198 24.127 -49.821 1.00 54.94 82 ASP A N 1
ATOM 635 C CA . ASP A 1 82 ? 18.449 25.302 -50.236 1.00 54.94 82 ASP A CA 1
ATOM 636 C C . ASP A 1 82 ? 16.951 25.002 -50.037 1.00 54.94 82 ASP A C 1
ATOM 638 O O . ASP A 1 82 ? 16.273 24.417 -50.888 1.00 54.94 82 ASP A O 1
ATOM 642 N N . ILE A 1 83 ? 16.438 25.289 -48.835 1.00 55.53 83 ILE A N 1
ATOM 643 C CA . ILE A 1 83 ? 15.017 25.159 -48.515 1.00 55.53 83 ILE A CA 1
ATOM 644 C C . ILE A 1 83 ? 14.319 26.344 -49.181 1.00 55.53 83 ILE A C 1
ATOM 646 O O . ILE A 1 83 ? 14.049 27.378 -48.562 1.00 55.53 83 ILE A O 1
ATOM 650 N N . ALA A 1 84 ? 14.008 26.182 -50.466 1.00 59.84 84 ALA A N 1
ATOM 651 C CA . ALA A 1 84 ? 13.083 27.049 -51.170 1.00 59.84 84 ALA A CA 1
ATOM 652 C C . ALA A 1 84 ? 11.749 27.022 -50.413 1.00 59.84 84 ALA A C 1
ATOM 654 O O . ALA A 1 84 ? 10.993 26.053 -50.468 1.00 59.84 84 ALA A O 1
ATOM 655 N N . THR A 1 85 ? 11.490 28.077 -49.645 1.00 56.16 85 THR A N 1
ATOM 656 C CA . THR A 1 85 ? 10.268 28.225 -48.858 1.00 56.16 85 THR A CA 1
ATOM 657 C C . THR A 1 85 ? 9.170 28.691 -49.813 1.00 56.16 85 THR A C 1
ATOM 659 O O . THR A 1 85 ? 9.232 29.838 -50.264 1.00 56.16 85 THR A O 1
ATOM 662 N N . PRO A 1 86 ? 8.157 27.877 -50.172 1.00 54.59 86 PRO A N 1
ATOM 663 C CA . PRO A 1 86 ? 7.032 28.415 -50.913 1.00 54.59 86 PRO A CA 1
ATOM 664 C C . PRO A 1 86 ? 6.294 29.382 -49.985 1.00 54.59 86 PRO A C 1
ATOM 666 O O . PRO A 1 86 ? 5.759 28.993 -48.946 1.00 54.59 86 PRO A O 1
ATOM 669 N N . ALA A 1 87 ? 6.299 30.665 -50.341 1.00 51.91 87 ALA A N 1
ATOM 670 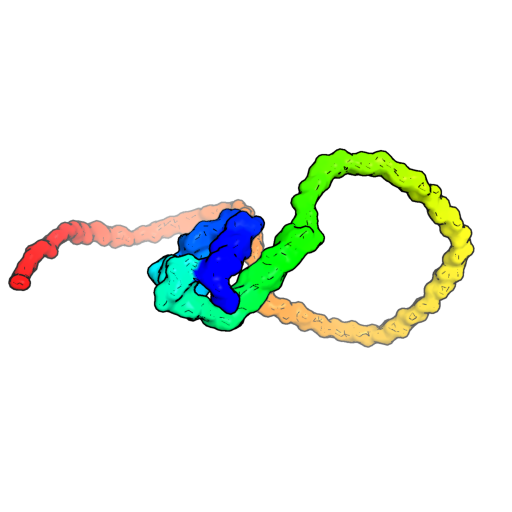C CA . ALA A 1 87 ? 5.544 31.687 -49.638 1.00 51.91 87 ALA A CA 1
ATOM 671 C C . ALA A 1 87 ? 4.046 31.383 -49.778 1.00 51.91 87 ALA A C 1
ATOM 673 O O . ALA A 1 87 ? 3.407 31.737 -50.770 1.00 51.91 87 ALA A O 1
ATOM 674 N N . ILE A 1 88 ? 3.475 30.715 -48.777 1.00 59.09 88 ILE A N 1
ATOM 675 C CA . ILE A 1 88 ? 2.028 30.563 -48.650 1.00 59.09 88 ILE A CA 1
ATOM 676 C C . ILE A 1 88 ? 1.467 31.959 -48.363 1.00 59.09 88 ILE A C 1
ATOM 678 O O . ILE A 1 88 ? 1.481 32.429 -47.224 1.00 59.09 88 ILE A O 1
ATOM 682 N N . ARG A 1 89 ? 0.980 32.644 -49.404 1.00 53.25 89 ARG A N 1
ATOM 683 C CA . ARG A 1 89 ? 0.141 33.836 -49.243 1.00 53.25 89 ARG A CA 1
ATOM 684 C C . ARG A 1 89 ? -1.151 33.402 -48.557 1.00 53.25 89 ARG A C 1
ATOM 686 O O . ARG A 1 89 ? -2.027 32.824 -49.193 1.00 53.25 89 ARG A O 1
ATOM 693 N N . ARG A 1 90 ? -1.268 33.667 -47.256 1.00 54.19 90 ARG A N 1
ATOM 694 C CA . ARG A 1 90 ? -2.555 33.609 -46.557 1.00 54.19 90 ARG A CA 1
ATOM 695 C C . ARG A 1 90 ? -3.372 34.843 -46.960 1.00 54.19 90 ARG A C 1
ATOM 697 O O . ARG A 1 90 ? -2.869 35.953 -46.779 1.00 54.19 90 ARG A O 1
ATOM 704 N N . PRO A 1 91 ? -4.591 34.690 -47.504 1.00 49.91 91 PRO A N 1
ATOM 705 C CA . PRO A 1 91 ? -5.536 35.796 -47.592 1.00 49.91 91 PRO A CA 1
ATOM 706 C C . PRO A 1 91 ? -5.865 36.281 -46.176 1.00 49.91 91 PRO A C 1
ATOM 708 O O . PRO A 1 91 ? -5.943 35.466 -45.255 1.00 49.91 91 PRO A O 1
ATOM 711 N N . GLY A 1 92 ? -5.989 37.600 -46.012 1.00 54.81 92 GLY A N 1
ATOM 712 C CA . GLY A 1 92 ? -6.211 38.265 -44.730 1.00 54.81 92 GLY A CA 1
ATOM 713 C C . GLY A 1 92 ? -7.342 37.627 -43.929 1.00 54.81 92 GLY A C 1
ATOM 714 O O . GLY A 1 92 ? -8.443 37.437 -44.438 1.00 54.81 92 GLY A O 1
ATOM 715 N N . LEU A 1 93 ? -7.036 37.280 -42.680 1.00 50.19 93 LEU A N 1
ATOM 716 C CA . LEU A 1 93 ? -8.029 36.890 -41.696 1.00 50.19 93 LEU A CA 1
ATOM 717 C C . LEU A 1 93 ? -8.259 38.108 -40.810 1.00 50.19 93 LEU A C 1
ATOM 719 O O . LEU A 1 93 ? -7.395 38.475 -40.009 1.00 50.19 93 LEU A O 1
ATOM 723 N N . ASP A 1 94 ? -9.400 38.749 -41.029 1.00 51.03 94 ASP A N 1
ATOM 724 C CA . ASP A 1 94 ? -9.875 39.865 -40.233 1.00 51.03 94 ASP A CA 1
ATOM 725 C C . ASP A 1 94 ? -9.882 39.494 -38.745 1.00 51.03 94 ASP A C 1
ATOM 727 O O . ASP A 1 94 ? -10.174 38.366 -38.341 1.00 51.03 94 ASP A O 1
ATOM 731 N N . SER A 1 95 ? -9.485 40.467 -37.935 1.00 52.72 95 SER A N 1
ATOM 732 C CA . SER A 1 95 ? -9.224 40.375 -36.504 1.00 52.72 95 SER A CA 1
ATOM 733 C C . SER A 1 95 ? -10.339 39.673 -35.721 1.00 52.72 95 SER A C 1
ATOM 735 O O . SER A 1 95 ? -11.374 40.272 -35.430 1.00 52.72 95 SER A O 1
ATOM 737 N N . ILE A 1 96 ? -10.089 38.439 -35.282 1.00 52.69 96 ILE A N 1
ATOM 738 C CA . ILE A 1 96 ? -10.851 37.819 -34.195 1.00 52.69 96 ILE A CA 1
ATOM 739 C C . ILE A 1 96 ? -10.137 38.168 -32.888 1.00 52.69 96 ILE A C 1
ATOM 741 O O . ILE A 1 96 ? -9.091 37.612 -32.551 1.00 52.69 96 ILE A O 1
ATOM 745 N N . THR A 1 97 ? -10.698 39.129 -32.157 1.00 53.09 97 THR A N 1
ATOM 746 C CA . THR A 1 97 ? -10.313 39.456 -30.783 1.00 53.09 97 THR A CA 1
ATOM 747 C C . THR A 1 97 ? -10.583 38.249 -29.883 1.00 53.09 97 THR A C 1
ATOM 749 O O . THR A 1 97 ? -11.723 37.981 -29.512 1.00 53.09 97 THR A O 1
ATOM 752 N N . ALA A 1 98 ? -9.534 37.517 -29.512 1.00 53.91 98 ALA A N 1
ATOM 753 C CA . ALA A 1 98 ? -9.606 36.504 -28.467 1.00 53.91 98 ALA A CA 1
ATOM 754 C C . ALA A 1 98 ? -9.721 37.198 -27.098 1.00 53.91 98 ALA A C 1
ATOM 756 O O . ALA A 1 98 ? -8.729 37.657 -26.533 1.00 53.91 98 ALA A O 1
ATOM 757 N N . GLN A 1 99 ? -10.940 37.301 -26.565 1.00 53.28 99 GLN A N 1
ATOM 758 C CA . GLN A 1 99 ? -11.147 37.637 -25.157 1.00 53.28 99 GLN A CA 1
ATOM 759 C C . GLN A 1 99 ? -10.774 36.414 -24.309 1.00 53.28 99 GLN A C 1
ATOM 761 O O . GLN A 1 99 ? -11.486 35.412 -24.298 1.00 53.28 99 GLN A O 1
ATOM 766 N N . PHE A 1 100 ? -9.638 36.481 -23.614 1.00 53.28 100 PHE A N 1
ATOM 767 C CA . PHE A 1 100 ? -9.267 35.480 -22.615 1.00 53.28 100 PHE A CA 1
ATOM 768 C C . PHE A 1 100 ? -10.043 35.731 -21.304 1.00 53.28 100 PHE A C 1
ATOM 770 O O . PHE A 1 100 ? -10.087 36.878 -20.857 1.00 53.28 100 PHE A O 1
ATOM 777 N N . PRO A 1 101 ? -10.628 34.708 -20.641 1.00 51.84 101 PRO A N 1
ATOM 778 C CA . PRO A 1 101 ? -11.561 34.910 -19.523 1.00 51.84 101 PRO A CA 1
ATOM 779 C C . PRO A 1 101 ? -10.904 35.187 -18.163 1.00 51.84 101 PRO A C 1
ATOM 781 O O . PRO A 1 101 ? -11.602 35.228 -17.151 1.00 51.84 101 PRO A O 1
ATOM 784 N N . TYR A 1 102 ? -9.581 35.336 -18.091 1.00 51.78 102 TYR A N 1
AT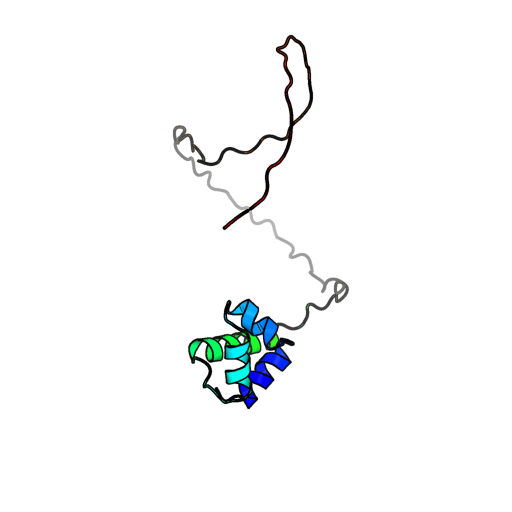OM 785 C CA . TYR A 1 102 ? -8.880 35.440 -16.812 1.00 51.78 102 TYR A CA 1
ATOM 786 C C . TYR A 1 102 ? -8.247 36.824 -16.640 1.00 51.78 102 TYR A C 1
ATOM 788 O O . TYR A 1 102 ? -7.369 37.193 -17.424 1.00 51.78 102 TYR A O 1
ATOM 796 N N . PRO A 1 103 ? -8.645 37.602 -15.617 1.00 60.12 103 PRO A N 1
ATOM 797 C CA . PRO A 1 103 ? -7.999 38.870 -15.330 1.00 60.12 103 PRO A CA 1
ATOM 798 C C . PRO A 1 103 ? -6.599 38.610 -14.766 1.00 60.12 103 PRO A C 1
ATOM 800 O O . PRO A 1 103 ? -6.431 38.084 -13.663 1.00 60.12 103 PRO A O 1
ATOM 803 N N . HIS A 1 104 ? -5.577 38.998 -15.528 1.00 56.22 104 HIS A N 1
ATOM 804 C CA . HIS A 1 104 ? -4.208 39.057 -15.034 1.00 56.22 104 HIS A CA 1
ATOM 805 C C . HIS A 1 104 ? -4.101 40.151 -13.966 1.00 56.22 104 HIS A C 1
ATOM 807 O O . HIS A 1 104 ? -4.301 41.336 -14.227 1.00 56.22 104 HIS A O 1
ATOM 813 N N . ARG A 1 105 ? -3.785 39.733 -12.739 1.00 46.81 105 ARG A N 1
ATOM 814 C CA . ARG A 1 105 ? -3.486 40.612 -11.607 1.00 46.81 105 ARG A CA 1
ATOM 815 C C . ARG A 1 105 ? -2.205 41.397 -11.904 1.00 46.81 105 ARG A C 1
ATOM 817 O O . ARG A 1 105 ? -1.129 40.808 -11.971 1.00 46.81 105 ARG A O 1
ATOM 824 N N . ALA A 1 106 ? -2.326 42.710 -12.080 1.00 52.22 106 ALA A N 1
ATOM 825 C CA . ALA A 1 106 ? -1.184 43.604 -12.239 1.00 52.22 106 ALA A CA 1
ATOM 826 C C . ALA A 1 106 ? -0.378 43.719 -10.923 1.00 52.22 106 ALA A C 1
ATOM 828 O O . ALA A 1 106 ? -0.974 43.689 -9.841 1.00 52.22 106 ALA A O 1
ATOM 829 N N . PRO A 1 107 ? 0.959 43.851 -10.984 1.00 44.78 107 PRO A N 1
ATOM 830 C CA . PRO A 1 107 ? 1.787 44.090 -9.810 1.00 44.78 107 PRO A CA 1
ATOM 831 C C . PRO A 1 107 ? 1.673 45.551 -9.349 1.00 44.78 107 PRO A C 1
ATOM 833 O O . PRO A 1 107 ? 1.734 46.486 -10.145 1.00 44.78 107 PRO A O 1
ATOM 836 N N . ASN A 1 108 ? 1.507 45.731 -8.039 1.00 47.03 108 ASN A N 1
ATOM 837 C CA . ASN A 1 108 ? 1.376 47.027 -7.381 1.00 47.03 108 ASN A CA 1
ATOM 838 C C . ASN A 1 108 ? 2.679 47.833 -7.484 1.00 47.03 108 ASN A C 1
ATOM 840 O O . ASN A 1 108 ? 3.708 47.403 -6.964 1.00 47.03 108 ASN A O 1
ATOM 844 N N . ALA A 1 109 ? 2.614 49.036 -8.054 1.00 37.62 109 ALA A N 1
ATOM 845 C CA . ALA A 1 109 ? 3.663 50.039 -7.933 1.00 37.62 109 ALA A CA 1
ATOM 846 C C . ALA A 1 109 ? 3.052 51.410 -7.608 1.00 37.62 109 ALA A C 1
ATOM 848 O O . ALA A 1 109 ? 2.332 51.991 -8.409 1.00 37.62 109 ALA A O 1
ATOM 849 N N . ALA A 1 110 ? 3.349 51.845 -6.382 1.00 39.97 110 ALA A N 1
ATOM 850 C CA . ALA A 1 110 ? 3.590 53.207 -5.913 1.00 39.97 110 ALA A CA 1
ATOM 851 C C . ALA A 1 110 ? 2.758 54.380 -6.470 1.00 39.97 110 ALA A C 1
ATOM 853 O O . ALA A 1 110 ? 2.879 54.764 -7.627 1.00 39.97 110 ALA A O 1
ATOM 854 N N . GLY A 1 111 ? 2.128 55.111 -5.543 1.00 39.41 111 GLY A N 1
ATOM 855 C CA . GLY A 1 111 ? 2.087 56.570 -5.644 1.00 39.41 111 GLY A CA 1
ATOM 856 C C . GLY A 1 111 ? 0.797 57.234 -5.177 1.00 39.41 111 GLY A C 1
ATOM 857 O O . GLY A 1 111 ? -0.241 57.079 -5.797 1.00 39.41 111 GLY A O 1
ATOM 858 N N . ALA A 1 112 ? 0.946 58.071 -4.148 1.00 37.59 112 ALA A N 1
ATOM 859 C CA . ALA A 1 112 ? 0.112 59.233 -3.823 1.00 37.59 112 ALA A CA 1
ATOM 860 C C . ALA A 1 112 ? -1.252 59.017 -3.121 1.00 37.59 112 ALA A C 1
ATOM 862 O O . ALA A 1 112 ? -2.308 58.837 -3.716 1.00 37.59 112 ALA A O 1
ATOM 863 N N . ARG A 1 113 ? -1.201 59.201 -1.792 1.00 42.66 113 ARG A N 1
ATOM 864 C CA . ARG A 1 113 ? -2.222 59.871 -0.950 1.00 42.66 113 ARG A CA 1
ATOM 865 C C . ARG A 1 113 ? -2.615 61.242 -1.564 1.00 42.66 113 ARG A C 1
ATOM 867 O O . ARG A 1 113 ? -1.749 61.791 -2.247 1.00 42.66 113 ARG A O 1
ATOM 874 N N . PRO A 1 114 ? -3.772 61.881 -1.242 1.00 46.56 114 PRO A N 1
ATOM 875 C CA . PRO A 1 114 ? -4.065 62.259 0.156 1.00 46.56 114 PRO A CA 1
ATOM 876 C C . PRO A 1 114 ? -5.546 62.471 0.598 1.00 46.56 114 PRO A C 1
ATOM 878 O O . PRO A 1 114 ? -6.428 62.722 -0.210 1.00 46.56 114 PRO A O 1
ATOM 881 N N . THR A 1 115 ? -5.722 62.512 1.939 1.00 38.44 115 THR A N 1
ATOM 882 C CA . THR A 1 115 ? -6.658 63.359 2.749 1.00 38.44 115 THR A CA 1
ATOM 883 C C . THR A 1 115 ? -8.187 63.208 2.599 1.00 38.44 115 THR A C 1
ATOM 885 O O . THR A 1 115 ? -8.682 63.021 1.507 1.00 38.44 115 THR A O 1
ATOM 888 N N . LEU A 1 116 ? -9.051 63.391 3.610 1.00 39.59 116 LEU A N 1
ATOM 889 C CA . LEU 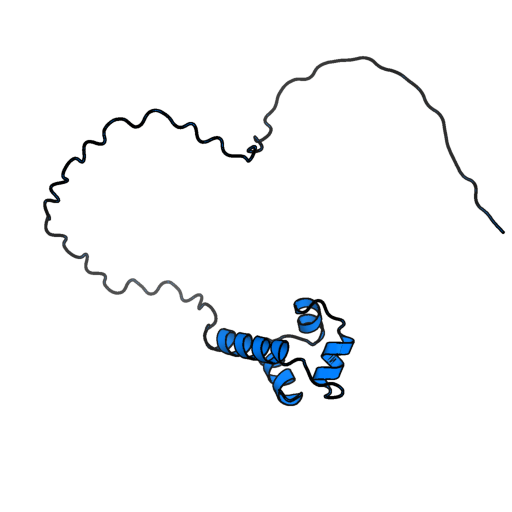A 1 116 ? -9.016 63.521 5.081 1.00 39.59 116 LEU A CA 1
ATOM 890 C C . LEU A 1 116 ? -10.507 63.524 5.544 1.00 39.59 116 LEU A C 1
ATOM 892 O O . LEU A 1 116 ? -11.367 63.926 4.769 1.00 39.59 116 LEU A O 1
ATOM 896 N N . ILE A 1 117 ? -10.746 63.211 6.828 1.00 51.38 117 ILE A N 1
ATOM 897 C CA . ILE A 1 117 ? -11.831 63.688 7.732 1.00 51.38 117 ILE A CA 1
ATOM 898 C C . ILE A 1 117 ? -12.999 62.740 8.100 1.00 51.38 117 ILE A C 1
ATOM 900 O O . ILE A 1 117 ? -13.408 61.906 7.302 1.00 51.38 117 ILE A O 1
ATOM 904 N N . PRO A 1 118 ? -13.455 62.803 9.380 1.00 48.81 118 PRO A N 1
ATOM 905 C CA . PRO A 1 118 ? -13.656 61.629 10.225 1.00 48.81 118 PRO A CA 1
ATOM 906 C C . PRO A 1 118 ? -15.045 61.544 10.897 1.00 48.81 118 PRO A C 1
ATOM 908 O O . PRO A 1 118 ? -15.817 62.496 10.916 1.00 48.81 118 PRO A O 1
ATOM 911 N N . GLY A 1 119 ? -15.285 60.437 11.601 1.00 44.41 119 GLY A N 1
ATOM 912 C CA . GLY A 1 119 ? -16.234 60.336 12.720 1.00 44.41 119 GLY A CA 1
ATOM 913 C C . GLY A 1 119 ? -15.941 59.037 13.489 1.00 44.41 119 GLY A C 1
ATOM 914 O O . GLY A 1 119 ? -16.060 57.972 12.906 1.00 44.41 119 GLY A O 1
ATOM 915 N N . GLN A 1 120 ? -15.321 59.013 14.682 1.00 44.84 120 GLN A N 1
ATOM 916 C CA . GLN A 1 120 ? -15.845 59.434 16.001 1.00 44.84 120 GLN A CA 1
ATOM 917 C C . GLN A 1 120 ? -17.134 58.631 16.302 1.00 44.84 120 GLN A C 1
ATOM 919 O O . GLN A 1 120 ? -18.109 58.830 15.599 1.00 44.84 120 GLN A O 1
ATOM 924 N N . ARG A 1 121 ? -17.279 57.703 17.263 1.00 40.16 121 ARG A N 1
ATOM 925 C CA . ARG A 1 121 ? -16.769 57.457 18.635 1.00 40.16 121 ARG A CA 1
ATOM 926 C C . ARG A 1 121 ? -17.057 55.965 18.966 1.00 40.16 121 ARG A C 1
ATOM 928 O O . ARG A 1 121 ? -18.004 55.418 18.427 1.00 40.16 121 ARG A O 1
ATOM 935 N N . LYS A 1 122 ? -16.204 55.227 19.688 1.00 40.09 122 LYS A N 1
ATOM 936 C CA . LYS A 1 122 ? -16.069 55.111 21.166 1.00 40.09 122 LYS A CA 1
ATOM 937 C C . LYS A 1 122 ? -17.235 54.377 21.860 1.00 40.09 122 LYS A C 1
ATOM 939 O O . LYS A 1 122 ? -18.349 54.878 21.861 1.00 40.09 122 LYS A O 1
ATOM 944 N N . GLY A 1 123 ? -16.903 53.288 22.563 1.00 38.41 123 GLY A N 1
ATOM 945 C CA . GLY A 1 123 ? -17.730 52.637 23.595 1.00 38.41 123 GLY A CA 1
ATOM 946 C C . GLY A 1 123 ? -17.686 51.112 23.467 1.00 38.41 123 GLY A C 1
ATOM 947 O O . GLY A 1 123 ? -18.339 50.573 22.592 1.00 38.41 123 GLY A O 1
ATOM 948 N N . ALA A 1 124 ? -16.730 50.437 24.114 1.00 39.09 124 ALA A N 1
ATOM 949 C CA . ALA A 1 124 ? -16.877 49.801 25.438 1.00 39.09 124 ALA A CA 1
ATOM 950 C C . ALA A 1 124 ? -17.741 48.520 25.354 1.00 39.09 124 ALA A C 1
ATOM 952 O O . ALA A 1 124 ? -18.890 48.588 24.959 1.00 39.09 124 ALA A O 1
ATOM 953 N N . SER A 1 125 ? -17.212 47.309 25.536 1.00 44.16 125 SER A N 1
ATOM 954 C CA . SER A 1 125 ? -16.556 46.711 26.714 1.00 44.16 125 SER A CA 1
ATOM 955 C C . SER A 1 125 ? -17.496 45.672 27.343 1.00 44.16 125 SER A C 1
ATOM 957 O O . SER A 1 125 ? -18.545 46.030 27.859 1.00 44.16 125 SER A O 1
ATOM 959 N N . SER A 1 126 ? -17.013 44.426 27.349 1.00 50.44 126 SER A N 1
ATOM 960 C CA . SER A 1 126 ? -17.085 43.441 28.441 1.00 50.44 126 SER A CA 1
ATOM 961 C C . SER A 1 126 ? -18.369 42.658 28.761 1.00 50.44 126 SER A C 1
ATOM 963 O O . SER A 1 126 ? -19.377 43.208 29.175 1.00 50.44 126 SER A O 1
ATOM 965 N N . HIS A 1 127 ? -18.163 41.332 28.716 1.00 45.53 127 HIS A N 1
ATOM 966 C CA . HIS A 1 127 ? -18.572 40.271 29.651 1.00 45.53 127 HIS A CA 1
ATOM 967 C C . HIS A 1 127 ? -20.051 40.073 30.019 1.00 45.53 127 HIS A C 1
ATOM 969 O O . HIS A 1 127 ? -20.664 40.925 30.644 1.00 45.53 127 HIS A O 1
ATOM 975 N N . ALA A 1 128 ? -20.517 38.827 29.862 1.00 46.09 128 ALA A N 1
ATOM 976 C CA . ALA A 1 128 ? -21.117 38.077 30.969 1.00 46.09 128 ALA A CA 1
ATOM 977 C C . ALA A 1 128 ? -21.116 36.564 30.691 1.00 46.09 128 ALA A C 1
ATOM 979 O O . ALA A 1 128 ? -21.279 36.112 29.560 1.00 46.09 128 ALA A O 1
ATOM 980 N N . THR A 1 129 ? -20.913 35.818 31.769 1.00 52.31 129 THR A N 1
ATOM 981 C CA . THR A 1 129 ? -20.801 34.365 31.891 1.00 52.31 129 THR A CA 1
ATOM 982 C C . THR A 1 129 ? -22.077 33.810 32.551 1.00 52.31 129 THR A C 1
ATOM 984 O O . THR A 1 129 ? -22.689 34.524 33.342 1.00 52.31 129 THR A O 1
ATOM 987 N N . HIS A 1 130 ? -22.350 32.511 32.333 1.00 45.78 130 HIS A N 1
ATOM 988 C CA . HIS A 1 130 ? -23.134 31.573 33.179 1.00 45.78 130 HIS A CA 1
ATOM 989 C C . HIS A 1 130 ? -24.688 31.575 33.066 1.00 45.78 130 HIS A C 1
ATOM 991 O O . HIS A 1 130 ? -25.253 32.471 32.451 1.00 45.78 130 HIS A O 1
ATOM 997 N N . PRO A 1 131 ? -25.402 30.582 33.657 1.00 57.47 131 PRO A N 1
ATOM 998 C CA . PRO A 1 131 ? -25.539 29.181 33.205 1.00 57.47 131 PRO A CA 1
ATOM 999 C C . PRO A 1 131 ? -27.010 28.681 33.331 1.00 57.47 131 PRO A C 1
ATOM 1001 O O . PRO A 1 131 ? -27.875 29.447 33.746 1.00 57.47 131 PRO A O 1
ATOM 1004 N N . LEU A 1 132 ? -27.273 27.393 33.065 1.00 46.25 132 LEU A N 1
ATOM 1005 C CA . LEU A 1 132 ? -28.196 26.528 33.830 1.00 46.25 132 LEU A CA 1
ATOM 1006 C C . LEU A 1 132 ? -27.712 25.076 33.734 1.00 46.25 132 LEU A C 1
ATOM 1008 O O . LEU A 1 132 ? -27.258 24.696 32.631 1.00 46.25 132 LEU A O 1
#